Protein AF-C0NUX6-F1 (afdb_monomer_lite)

Foldseek 3Di:
DPPDPQLPDPVLLPPDLVVLVVVLVVCQVPDPPQCLSVQQSLCNRNPHRDNVSLLCCLCPHDVVVVHDADLVVLVSLLVSLQSSLSVCVVVVVNVSSVVSVVSSVVSDPPPPDDPPPPPPPPPPPPDDDDDDPPPPPDDDD

Organism: Ajellomyces capsulatus (strain G186AR / H82 / ATCC MYA-2454 / RMSCC 2432) (NCBI:txid447093)

Secondary structure (DSSP, 8-state):
-----GGGSHHHHTS-HHHHHHHHHHHHHH--STTHHHHHGGGG-SS----HHHHHHHHHSGGGGTPPPPHHHHHHHHHHHHHHHHHHHHTT-HHHHHHHHHHHGGGSTT--SS------------------TTSTT----

Sequence (141 aa):
MWISSHNKTFEVQEVPVALFDEFRMLSDQFSNSKYFWGACLPLYHPTKPDVKPALSYMKYGPASRGTRIHPTMQKHLLRLSLDAAQLCLEQKLYSEASWLLTHAKQFIRGEELISSEQPSERSNQLTTLGYDPLLAGMCVQ

Structure (mmCIF, N/CA/C/O backbone):
data_AF-C0NUX6-F1
#
_entry.id   AF-C0NUX6-F1
#
loop_
_atom_site.group_PDB
_atom_site.id
_atom_site.type_symbol
_atom_site.label_atom_id
_atom_site.label_alt_id
_atom_site.label_comp_id
_atom_site.label_asym_id
_atom_site.label_entity_id
_atom_site.label_seq_id
_atom_site.pdbx_PDB_ins_code
_atom_site.Cartn_x
_atom_site.Cartn_y
_atom_site.Cartn_z
_atom_site.occupancy
_atom_site.B_iso_or_equiv
_atom_site.auth_seq_id
_atom_site.auth_comp_id
_atom_site.auth_asym_id
_atom_site.auth_atom_id
_atom_site.pdbx_PDB_model_num
ATOM 1 N N . MET A 1 1 ? -0.097 18.761 6.128 1.00 34.91 1 MET A N 1
ATOM 2 C CA . MET A 1 1 ? 0.056 17.363 6.589 1.00 34.91 1 MET A CA 1
ATOM 3 C C . MET A 1 1 ? -0.562 16.467 5.518 1.00 34.91 1 MET A C 1
ATOM 5 O O . MET A 1 1 ? -1.761 16.553 5.322 1.00 34.91 1 MET A O 1
ATOM 9 N N . TRP A 1 2 ? 0.244 15.739 4.734 1.00 45.09 2 TRP A N 1
ATOM 10 C CA . TRP A 1 2 ? -0.190 14.954 3.551 1.00 45.09 2 TRP A CA 1
ATOM 11 C C . TRP A 1 2 ? -0.386 13.454 3.844 1.00 45.09 2 TRP A C 1
ATOM 13 O O . TRP A 1 2 ? -0.418 12.637 2.932 1.00 45.09 2 TRP A O 1
ATOM 23 N N . ILE A 1 3 ? -0.516 13.079 5.117 1.00 47.88 3 ILE A N 1
ATOM 24 C CA . ILE A 1 3 ? -0.746 11.689 5.520 1.00 47.88 3 ILE A CA 1
ATOM 25 C C . ILE A 1 3 ? -2.251 11.432 5.384 1.00 47.88 3 ILE A C 1
ATOM 27 O O . ILE A 1 3 ? -3.019 11.595 6.327 1.00 47.88 3 ILE A O 1
ATOM 31 N N . SER A 1 4 ? -2.697 11.178 4.157 1.00 50.47 4 SER A N 1
ATOM 32 C CA . SER A 1 4 ? -4.076 10.788 3.872 1.00 50.47 4 SER A CA 1
ATOM 33 C C . SER A 1 4 ? -4.302 9.404 4.490 1.00 50.47 4 SER A C 1
ATOM 35 O O . SER A 1 4 ? -3.571 8.471 4.191 1.00 50.47 4 SER A O 1
ATOM 37 N N . SER A 1 5 ? -5.294 9.231 5.362 1.00 57.44 5 SER A N 1
ATOM 38 C CA . SER A 1 5 ? -5.748 7.900 5.794 1.00 57.44 5 SER A CA 1
ATOM 39 C C . SER A 1 5 ? -6.649 7.307 4.707 1.00 57.44 5 SER A C 1
ATOM 41 O O . SER A 1 5 ? -7.859 7.180 4.892 1.00 57.44 5 SER A O 1
ATOM 43 N N . HIS A 1 6 ? -6.090 7.063 3.521 1.00 57.03 6 HIS A N 1
ATOM 44 C CA . HIS A 1 6 ? -6.870 6.770 2.313 1.00 57.03 6 HIS A CA 1
ATOM 45 C C . HIS A 1 6 ? -7.714 5.499 2.445 1.00 57.03 6 HIS A C 1
ATOM 47 O O . HIS A 1 6 ? -8.824 5.458 1.941 1.00 57.03 6 HIS A O 1
ATOM 53 N N . ASN A 1 7 ? -7.248 4.488 3.178 1.00 60.78 7 ASN A N 1
ATOM 54 C CA . ASN A 1 7 ? -7.996 3.241 3.383 1.00 60.78 7 ASN A CA 1
ATOM 55 C C . ASN A 1 7 ? -9.240 3.386 4.288 1.00 60.78 7 ASN A C 1
ATOM 57 O O . ASN A 1 7 ? -10.069 2.481 4.329 1.00 60.78 7 ASN A O 1
ATOM 61 N N . LYS A 1 8 ? -9.376 4.491 5.032 1.00 63.53 8 LYS A N 1
ATOM 62 C CA . LYS A 1 8 ? -10.476 4.715 5.986 1.00 63.53 8 LYS A CA 1
ATOM 63 C C . LYS A 1 8 ? -11.472 5.775 5.537 1.00 63.53 8 LYS A C 1
ATOM 65 O O . LYS A 1 8 ? -12.3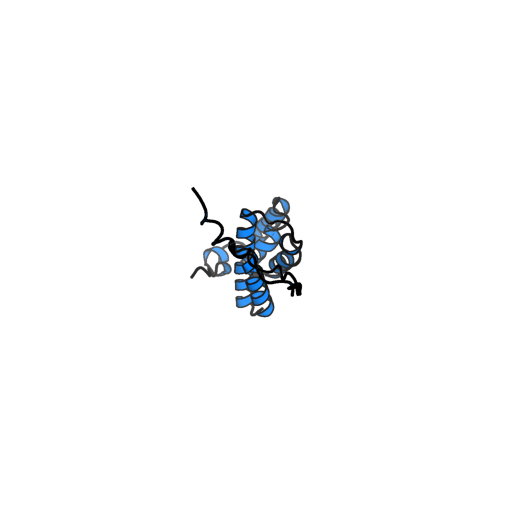87 6.079 6.300 1.00 63.53 8 LYS A O 1
ATOM 70 N N . THR A 1 9 ? -11.309 6.355 4.349 1.00 68.56 9 THR A N 1
ATOM 71 C CA . THR A 1 9 ? -12.338 7.260 3.836 1.00 68.56 9 THR A CA 1
ATOM 72 C C . THR A 1 9 ? -13.572 6.457 3.443 1.00 68.56 9 THR A C 1
ATOM 74 O O . THR A 1 9 ? -13.480 5.288 3.058 1.00 68.56 9 THR A O 1
ATOM 77 N N . PHE A 1 10 ? -14.738 7.081 3.592 1.00 71.69 10 PHE A N 1
ATOM 78 C CA . PHE A 1 10 ? -16.020 6.439 3.322 1.00 71.69 10 PHE A CA 1
ATOM 79 C C . PHE A 1 10 ? -16.074 5.888 1.889 1.00 71.69 10 PHE A C 1
ATOM 81 O O . PHE A 1 10 ? -16.514 4.760 1.690 1.00 71.69 10 PHE A O 1
ATOM 88 N N . GLU A 1 11 ? -15.502 6.607 0.914 1.00 74.44 11 GLU A N 1
ATOM 89 C CA . GLU A 1 11 ? -15.514 6.172 -0.486 1.00 74.44 11 GLU A CA 1
ATOM 90 C C . GLU A 1 11 ? -14.748 4.862 -0.718 1.00 74.44 11 GLU A C 1
ATOM 92 O O . GLU A 1 11 ? -15.141 4.069 -1.568 1.00 74.44 11 GLU A O 1
ATOM 97 N N . VAL A 1 12 ? -13.664 4.605 0.027 1.00 72.75 12 VAL A N 1
ATOM 98 C CA . VAL A 1 12 ? -12.887 3.360 -0.121 1.00 72.75 12 VAL A CA 1
ATOM 99 C C . VAL A 1 12 ? -13.605 2.176 0.522 1.00 72.75 12 VAL A C 1
ATOM 101 O O . VAL A 1 12 ? -13.528 1.062 0.007 1.00 72.75 12 VAL A O 1
ATOM 104 N N . GLN A 1 13 ? -14.334 2.407 1.615 1.00 74.00 13 GLN A N 1
ATOM 105 C CA . GLN A 1 13 ? -15.089 1.354 2.300 1.00 74.00 13 GLN A CA 1
ATOM 106 C C . GLN A 1 13 ? -16.304 0.874 1.498 1.00 74.00 13 GLN A C 1
ATOM 108 O O . GLN A 1 13 ? -16.706 -0.278 1.648 1.00 74.00 13 GLN A O 1
ATOM 113 N N . GLU A 1 14 ? -16.862 1.722 0.632 1.00 83.00 14 GLU A N 1
ATOM 114 C CA . GLU A 1 14 ? -17.974 1.354 -0.251 1.00 83.00 14 GLU A CA 1
ATOM 115 C C . GLU A 1 14 ? -17.543 0.559 -1.490 1.00 83.00 14 GLU A C 1
ATOM 117 O O . GLU A 1 14 ? -18.391 -0.031 -2.162 1.00 83.00 14 GLU A O 1
ATOM 122 N N . VAL A 1 15 ? -16.242 0.497 -1.801 1.00 82.88 15 VAL A N 1
ATOM 123 C CA . VAL A 1 15 ? -15.758 -0.267 -2.957 1.00 82.88 15 VAL A CA 1
ATOM 124 C C . VAL A 1 15 ? -16.035 -1.758 -2.739 1.00 82.88 15 VAL A C 1
ATOM 126 O O . VAL A 1 15 ? -15.517 -2.350 -1.784 1.00 82.88 15 VAL A O 1
ATOM 129 N N . PRO A 1 16 ? -16.783 -2.420 -3.643 1.00 90.25 16 PRO A N 1
ATOM 130 C CA . PRO A 1 16 ? -16.997 -3.854 -3.547 1.00 90.25 16 PRO A CA 1
ATOM 131 C C . PRO A 1 16 ? -15.663 -4.601 -3.609 1.00 90.25 16 PRO A C 1
ATOM 133 O O . PRO A 1 16 ? -14.912 -4.472 -4.575 1.00 90.25 16 PRO A O 1
ATOM 136 N N . VAL A 1 17 ? -15.382 -5.423 -2.594 1.00 91.69 17 VAL A N 1
ATOM 137 C CA . VAL A 1 17 ? -14.111 -6.164 -2.482 1.00 91.69 17 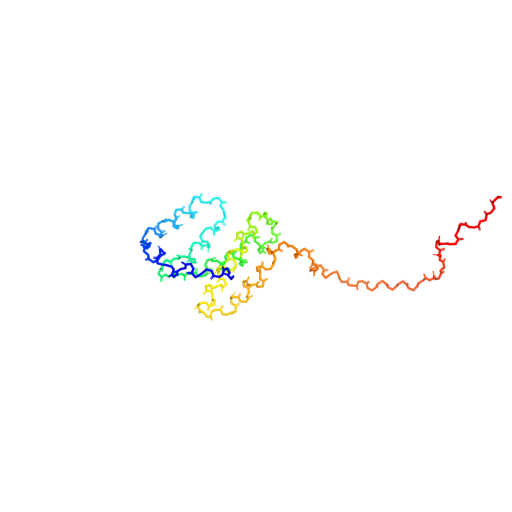VAL A CA 1
ATOM 138 C C . VAL A 1 17 ? -13.828 -6.990 -3.740 1.00 91.69 17 VAL A C 1
ATOM 140 O O . VAL A 1 17 ? -12.720 -6.944 -4.259 1.00 91.69 17 VAL A O 1
ATOM 143 N N . ALA A 1 18 ? -14.844 -7.668 -4.281 1.00 93.25 18 ALA A N 1
ATOM 144 C CA . ALA A 1 18 ? -14.704 -8.466 -5.497 1.00 93.25 18 ALA A CA 1
ATOM 145 C C . ALA A 1 18 ? -14.263 -7.629 -6.713 1.00 93.25 18 ALA A C 1
ATOM 147 O O . ALA A 1 18 ? -13.408 -8.065 -7.479 1.00 93.25 18 ALA A O 1
ATOM 148 N N . LEU A 1 19 ? -14.796 -6.409 -6.852 1.00 93.00 19 LEU A N 1
ATOM 149 C CA . LEU A 1 19 ? -14.420 -5.493 -7.930 1.00 93.00 19 LEU A CA 1
ATOM 150 C C . LEU A 1 19 ? -12.973 -5.016 -7.766 1.00 93.00 19 LEU A C 1
ATOM 152 O O . LEU A 1 19 ? -12.231 -4.924 -8.742 1.00 93.00 19 LEU A O 1
ATOM 156 N N . PHE A 1 20 ? -12.558 -4.734 -6.530 1.00 91.81 20 PHE A N 1
ATOM 157 C CA . PHE A 1 20 ? -11.177 -4.363 -6.239 1.00 91.81 20 PHE A CA 1
ATOM 158 C C . PHE A 1 20 ? -10.201 -5.504 -6.554 1.00 91.81 20 PHE A C 1
ATOM 160 O O . PHE A 1 20 ? -9.164 -5.279 -7.181 1.00 91.81 20 PHE A O 1
ATOM 167 N N . ASP A 1 21 ? -10.531 -6.729 -6.143 1.00 92.38 21 ASP A N 1
ATOM 168 C CA . ASP A 1 21 ? -9.708 -7.910 -6.402 1.00 92.38 21 ASP A CA 1
ATOM 169 C C . ASP A 1 21 ? -9.556 -8.186 -7.902 1.00 92.38 21 ASP A C 1
ATOM 171 O O . ASP A 1 21 ? -8.443 -8.459 -8.367 1.00 92.38 21 ASP A O 1
ATOM 175 N N . GLU A 1 22 ? -10.642 -8.053 -8.667 1.00 92.00 22 GLU A N 1
ATOM 176 C CA . GLU A 1 22 ? -10.622 -8.149 -10.127 1.00 92.00 22 GLU A CA 1
ATOM 177 C C . GLU A 1 22 ? -9.755 -7.044 -10.743 1.00 92.00 22 GLU A C 1
ATOM 179 O O . GLU A 1 22 ? -8.846 -7.328 -11.524 1.00 92.00 22 GLU A O 1
ATOM 184 N N . PHE A 1 23 ? -9.954 -5.787 -10.336 1.00 90.88 23 PHE A N 1
ATOM 185 C CA . PHE A 1 23 ? -9.152 -4.660 -10.812 1.00 90.88 23 PHE A CA 1
ATOM 186 C C . PHE A 1 23 ? -7.656 -4.854 -10.543 1.00 90.88 23 PHE A C 1
ATOM 188 O O . PHE A 1 23 ? -6.824 -4.575 -11.413 1.00 90.88 23 PHE A O 1
ATOM 195 N N . ARG A 1 24 ? -7.297 -5.366 -9.361 1.00 89.00 24 ARG A N 1
ATOM 196 C CA . ARG A 1 24 ? -5.911 -5.692 -9.013 1.00 89.00 24 ARG A CA 1
ATOM 197 C C . ARG A 1 24 ? -5.341 -6.747 -9.955 1.00 89.00 24 ARG A C 1
ATOM 199 O O . ARG A 1 24 ? -4.252 -6.550 -10.488 1.00 89.00 24 ARG A O 1
ATOM 206 N N . MET A 1 25 ? -6.074 -7.837 -10.176 1.00 86.62 25 MET A N 1
ATOM 207 C CA . MET A 1 25 ? -5.653 -8.917 -11.070 1.00 86.62 25 MET A CA 1
ATOM 208 C C . MET A 1 25 ? -5.417 -8.409 -12.499 1.00 86.62 25 MET A C 1
ATOM 210 O O . MET A 1 25 ? -4.397 -8.734 -13.107 1.00 86.62 25 MET A O 1
ATOM 214 N N . LEU A 1 26 ? -6.326 -7.583 -13.025 1.00 87.50 26 LEU A N 1
ATOM 215 C CA . LEU A 1 26 ? -6.207 -7.016 -14.370 1.00 87.50 26 LEU A CA 1
ATOM 216 C C . LEU A 1 26 ? -5.045 -6.017 -14.458 1.00 87.50 26 LEU A C 1
ATOM 218 O O . LEU A 1 26 ? -4.276 -6.044 -15.416 1.00 87.50 26 LEU A O 1
ATOM 222 N N . SER A 1 27 ? -4.866 -5.168 -13.446 1.00 85.88 27 SER A N 1
ATOM 223 C CA . SER A 1 27 ? -3.769 -4.191 -13.412 1.00 85.88 27 SER A CA 1
ATOM 224 C C . SER A 1 27 ? -2.396 -4.860 -13.476 1.00 85.88 27 SER A C 1
ATOM 226 O O . SER A 1 27 ? -1.501 -4.359 -14.159 1.00 85.88 27 SER A O 1
ATOM 228 N N . ASP A 1 28 ? -2.228 -6.007 -12.817 1.00 73.75 28 ASP A N 1
ATOM 229 C CA . ASP A 1 28 ? -0.986 -6.777 -12.900 1.00 73.75 28 ASP A CA 1
ATOM 230 C C . ASP A 1 28 ? -0.758 -7.403 -14.274 1.00 73.75 28 ASP A C 1
ATOM 232 O O . ASP A 1 28 ? 0.368 -7.385 -14.768 1.00 73.75 28 ASP A O 1
ATOM 236 N N . GLN A 1 29 ? -1.813 -7.896 -14.923 1.00 77.06 29 GLN A N 1
ATOM 237 C CA . GLN A 1 29 ? -1.711 -8.494 -16.256 1.00 77.06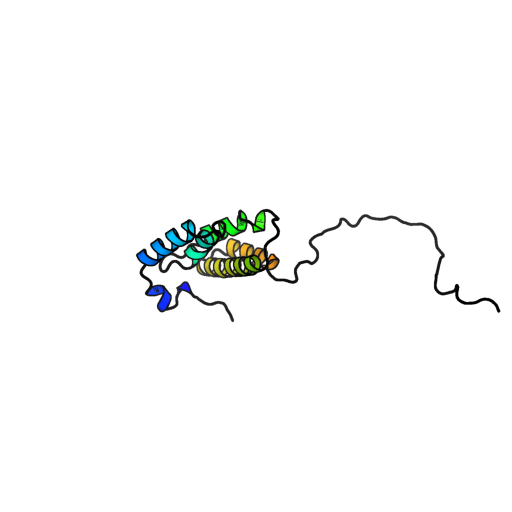 29 GLN A CA 1
ATOM 238 C C . GLN A 1 29 ? -1.425 -7.459 -17.349 1.00 77.06 29 GLN A C 1
ATOM 240 O O . GLN A 1 29 ? -0.662 -7.734 -18.273 1.00 77.06 29 GLN A O 1
ATOM 245 N N . PHE A 1 30 ? -2.025 -6.270 -17.258 1.00 76.31 30 PHE A N 1
ATOM 246 C CA . PHE A 1 30 ? -1.955 -5.268 -18.325 1.00 76.31 30 PHE A CA 1
ATOM 247 C C . PHE A 1 30 ? -0.853 -4.230 -18.145 1.00 76.31 30 PHE A C 1
ATOM 249 O O . PHE A 1 30 ? -0.580 -3.457 -19.067 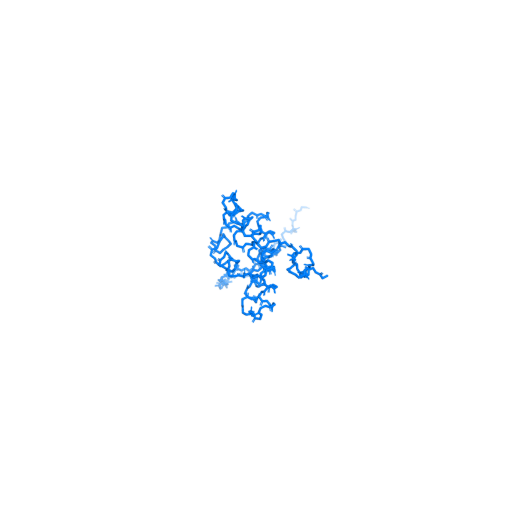1.00 76.31 30 PHE A O 1
ATOM 256 N N . SER A 1 31 ? -0.209 -4.165 -16.979 1.00 70.56 31 SER A N 1
ATOM 257 C CA . SER A 1 31 ? 0.808 -3.145 -16.771 1.00 70.56 31 SER A CA 1
ATOM 258 C C . SER A 1 31 ? 2.184 -3.557 -17.288 1.00 70.56 31 SER A C 1
ATOM 260 O O . SER A 1 31 ? 2.812 -4.508 -16.833 1.00 70.56 31 SER A O 1
ATOM 262 N N . ASN A 1 32 ? 2.744 -2.718 -18.158 1.00 70.75 32 ASN A N 1
ATOM 263 C CA . ASN A 1 32 ? 4.164 -2.773 -18.522 1.00 70.75 32 ASN A CA 1
ATOM 264 C C . ASN A 1 32 ? 5.089 -2.283 -17.384 1.00 70.75 32 ASN A C 1
ATOM 266 O O . ASN A 1 32 ? 6.294 -2.120 -17.579 1.00 70.75 32 ASN A O 1
ATOM 270 N N . SER A 1 33 ? 4.555 -2.006 -16.188 1.00 67.88 33 SER A N 1
ATOM 271 C CA . SER A 1 33 ? 5.261 -1.332 -15.090 1.00 67.88 33 SER A CA 1
ATOM 272 C C . SER A 1 33 ? 6.112 -2.270 -14.226 1.00 67.88 33 SER A C 1
ATOM 274 O O . SER A 1 33 ? 6.473 -1.908 -13.108 1.00 67.88 33 SER A O 1
ATOM 276 N N . LYS A 1 34 ? 6.481 -3.452 -14.743 1.00 75.50 34 LYS A N 1
ATOM 277 C CA . LYS A 1 34 ? 7.320 -4.451 -14.054 1.00 75.50 34 LYS A CA 1
ATOM 278 C C . LYS A 1 34 ? 6.790 -4.795 -12.654 1.00 75.50 34 LYS A C 1
ATOM 280 O O . LYS A 1 34 ? 7.554 -4.761 -11.693 1.00 75.50 34 LYS A O 1
ATOM 285 N N . TYR A 1 35 ? 5.500 -5.120 -12.546 1.00 83.31 35 TYR A N 1
ATOM 286 C CA . TYR A 1 35 ? 4.835 -5.515 -11.291 1.00 83.31 35 TYR A CA 1
ATOM 287 C C . TYR A 1 35 ? 4.666 -4.396 -10.249 1.00 83.31 35 TYR A C 1
ATOM 289 O O . TYR A 1 35 ? 4.335 -4.673 -9.096 1.00 83.31 35 TYR A O 1
ATOM 297 N N . PHE A 1 36 ? 4.865 -3.124 -10.622 1.00 88.50 36 PHE A N 1
ATOM 298 C CA . PHE A 1 36 ? 4.664 -2.009 -9.690 1.00 88.50 36 PHE A CA 1
ATOM 299 C C . PHE A 1 36 ? 3.237 -1.983 -9.120 1.00 88.50 36 PHE A C 1
ATOM 301 O O . PHE A 1 36 ? 3.057 -1.743 -7.928 1.00 88.50 36 PHE A O 1
ATOM 308 N N . TRP A 1 37 ? 2.217 -2.241 -9.944 1.00 89.81 37 TRP A N 1
ATOM 309 C CA . TRP A 1 37 ? 0.829 -2.188 -9.478 1.00 89.81 37 TRP A CA 1
ATOM 310 C C . TRP A 1 37 ? 0.470 -3.346 -8.548 1.00 89.81 37 TRP A C 1
ATOM 312 O O . TRP A 1 37 ? -0.189 -3.102 -7.543 1.00 89.81 37 TRP A O 1
ATOM 322 N N . GLY A 1 38 ? 0.993 -4.547 -8.774 1.00 89.69 38 GLY A N 1
ATOM 323 C CA . GLY A 1 38 ? 0.855 -5.675 -7.851 1.00 89.69 38 GLY A CA 1
ATOM 324 C C . GLY A 1 38 ? 1.525 -5.448 -6.508 1.00 89.69 38 GLY A C 1
ATOM 325 O O . GLY A 1 38 ? 1.084 -5.983 -5.495 1.00 89.69 38 GLY A O 1
ATOM 326 N N . ALA A 1 39 ? 2.552 -4.599 -6.464 1.00 91.31 39 ALA A N 1
ATOM 327 C CA . ALA A 1 39 ? 3.154 -4.147 -5.216 1.00 91.31 39 ALA A CA 1
ATOM 328 C C . ALA A 1 39 ? 2.335 -3.045 -4.524 1.00 91.31 39 ALA A C 1
ATOM 330 O O . ALA A 1 39 ? 2.252 -3.010 -3.299 1.00 91.31 39 ALA A O 1
ATOM 331 N N . CYS A 1 40 ? 1.752 -2.141 -5.310 1.00 92.12 40 CYS A N 1
ATOM 332 C CA . CYS A 1 40 ? 1.104 -0.918 -4.843 1.00 92.12 40 CYS A CA 1
ATOM 333 C C . CYS A 1 40 ? -0.352 -1.136 -4.412 1.00 92.12 40 CYS A C 1
ATOM 335 O O . CYS A 1 40 ? -0.743 -0.750 -3.314 1.00 92.12 40 CYS A O 1
ATOM 337 N N . LEU A 1 41 ? -1.160 -1.777 -5.258 1.00 92.44 41 LEU A N 1
ATOM 338 C CA . LEU A 1 41 ? -2.601 -1.917 -5.054 1.00 92.44 41 LEU A CA 1
ATOM 339 C C . LEU A 1 41 ? -2.974 -2.624 -3.743 1.00 92.44 41 LEU A C 1
ATOM 341 O O . LEU A 1 41 ? -3.885 -2.136 -3.080 1.00 92.44 41 LEU A O 1
ATOM 345 N N . PRO A 1 42 ? -2.286 -3.691 -3.291 1.00 93.06 42 PRO A N 1
ATOM 346 C CA . PRO A 1 42 ? -2.620 -4.344 -2.023 1.00 93.06 42 PRO A CA 1
ATOM 347 C C . PRO A 1 42 ? -2.634 -3.419 -0.795 1.00 93.06 42 PRO A C 1
ATOM 349 O O . PRO A 1 42 ? -3.361 -3.706 0.155 1.00 93.06 42 PRO A O 1
ATOM 352 N N . LEU A 1 43 ? -1.917 -2.288 -0.819 1.00 93.12 43 LEU A N 1
ATOM 353 C CA . LEU A 1 43 ? -1.951 -1.282 0.253 1.00 93.12 43 LEU A CA 1
ATOM 354 C C . LEU A 1 43 ? -3.332 -0.638 0.434 1.00 93.12 43 LEU A C 1
ATOM 356 O O . LEU A 1 43 ? -3.657 -0.169 1.522 1.00 93.12 43 LEU A O 1
ATOM 360 N N . TYR A 1 44 ? -4.144 -0.621 -0.621 1.00 90.69 44 TYR A N 1
ATOM 361 C CA . TYR A 1 44 ? -5.449 0.037 -0.653 1.00 90.69 44 TYR A CA 1
ATOM 362 C C . TYR A 1 44 ? -6.613 -0.957 -0.630 1.00 90.69 44 TYR A C 1
ATOM 364 O O . TYR A 1 44 ? -7.749 -0.568 -0.888 1.00 90.69 44 TYR A O 1
ATOM 372 N N . HIS A 1 45 ? -6.356 -2.236 -0.339 1.00 90.94 45 HIS A N 1
ATOM 373 C CA . HIS A 1 45 ? -7.422 -3.230 -0.286 1.00 90.94 45 HIS A CA 1
ATOM 374 C C . HIS A 1 45 ? -8.457 -2.852 0.797 1.00 90.94 45 HIS A C 1
ATOM 376 O O . HIS A 1 45 ? -8.073 -2.752 1.966 1.00 90.94 45 HIS A O 1
ATOM 382 N N . PRO A 1 46 ? -9.763 -2.730 0.474 1.00 87.00 46 PRO A N 1
ATOM 383 C CA . PRO A 1 46 ? -10.758 -2.105 1.358 1.00 87.00 46 PRO A CA 1
ATOM 384 C C . PRO A 1 46 ? -10.845 -2.707 2.765 1.00 87.00 46 PRO A C 1
ATOM 386 O O . PRO A 1 46 ? -11.003 -2.000 3.753 1.00 87.00 46 PRO A O 1
ATOM 389 N N . THR A 1 47 ? -10.718 -4.032 2.871 1.00 87.69 47 THR A N 1
ATOM 390 C CA . THR A 1 47 ? -10.887 -4.756 4.145 1.00 87.69 47 THR A CA 1
ATOM 391 C C . THR A 1 47 ? -9.611 -5.388 4.693 1.00 87.69 47 THR A C 1
ATOM 393 O O . THR A 1 47 ? -9.582 -5.820 5.844 1.00 87.69 47 THR A O 1
ATOM 396 N N . LYS A 1 48 ? -8.560 -5.492 3.876 1.00 91.19 48 LYS A N 1
ATOM 397 C CA . LYS A 1 48 ? -7.336 -6.248 4.181 1.00 91.19 48 LYS A CA 1
ATOM 398 C C . LYS A 1 48 ? -6.103 -5.608 3.528 1.00 91.19 48 LYS A C 1
ATOM 400 O O . LYS A 1 48 ? -5.465 -6.263 2.704 1.00 91.19 48 LYS A O 1
ATOM 405 N N . PRO A 1 49 ? -5.768 -4.346 3.857 1.00 93.19 49 PRO A N 1
ATOM 406 C CA . PRO A 1 49 ? -4.532 -3.737 3.380 1.00 93.19 49 PRO A CA 1
ATOM 407 C C . PRO A 1 49 ? -3.314 -4.621 3.689 1.00 93.19 49 PRO A C 1
ATOM 409 O O . PRO A 1 49 ? -3.107 -5.009 4.843 1.00 93.19 49 PRO A O 1
ATOM 412 N N . ASP A 1 50 ? -2.500 -4.924 2.679 1.00 95.00 50 ASP A N 1
ATOM 413 C CA . ASP A 1 50 ? -1.307 -5.765 2.817 1.00 95.00 50 ASP A CA 1
ATOM 414 C C . ASP A 1 50 ? -0.056 -5.034 2.329 1.00 95.00 50 ASP A C 1
ATOM 416 O O . ASP A 1 50 ? 0.057 -4.642 1.169 1.00 95.00 50 ASP A O 1
ATOM 420 N N . VAL A 1 51 ? 0.910 -4.887 3.233 1.00 96.19 51 VAL A N 1
ATOM 421 C CA . VAL A 1 51 ? 2.178 -4.204 2.975 1.00 96.19 51 VAL A CA 1
ATOM 422 C C . VA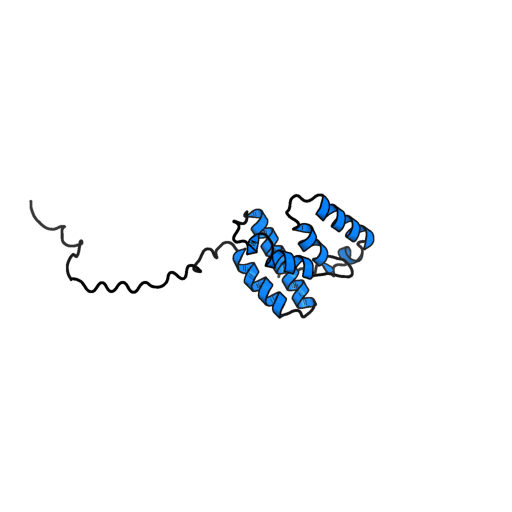L A 1 51 ? 3.257 -5.115 2.388 1.00 96.19 51 VAL A C 1
ATOM 424 O O . VAL A 1 51 ? 4.252 -4.634 1.839 1.00 96.19 51 VAL A O 1
ATOM 427 N N . LYS A 1 52 ? 3.094 -6.442 2.470 1.00 96.44 52 LYS A N 1
ATOM 428 C CA . LYS A 1 52 ? 4.130 -7.403 2.054 1.00 96.44 52 LYS A CA 1
ATOM 429 C C . LYS A 1 52 ? 4.518 -7.280 0.576 1.00 96.44 52 LYS A C 1
ATOM 431 O O . LYS A 1 52 ? 5.724 -7.302 0.308 1.00 96.44 52 LYS A O 1
ATOM 436 N N . PRO A 1 53 ? 3.581 -7.116 -0.380 1.00 94.31 53 PRO A N 1
ATOM 437 C CA . PRO A 1 53 ? 3.936 -6.950 -1.789 1.00 94.31 53 PRO A CA 1
ATOM 438 C C . PRO A 1 53 ? 4.786 -5.697 -2.025 1.00 94.31 53 PRO A C 1
ATOM 440 O O . PRO A 1 53 ? 5.818 -5.775 -2.693 1.00 94.31 53 PRO A O 1
ATOM 443 N N . ALA A 1 54 ? 4.427 -4.575 -1.391 1.00 95.25 54 ALA A N 1
ATOM 444 C CA . ALA A 1 54 ? 5.200 -3.336 -1.442 1.00 95.25 54 ALA A CA 1
ATOM 445 C C . ALA A 1 54 ? 6.610 -3.520 -0.860 1.00 95.25 54 ALA A C 1
ATOM 447 O O . ALA A 1 54 ? 7.594 -3.181 -1.515 1.00 95.25 54 ALA A O 1
ATOM 448 N N . LEU A 1 55 ? 6.739 -4.118 0.330 1.00 95.81 55 LEU A N 1
ATOM 449 C CA . LEU A 1 55 ? 8.043 -4.387 0.953 1.00 95.81 55 LEU A CA 1
ATOM 450 C C . LEU A 1 55 ? 8.931 -5.276 0.081 1.00 95.81 55 LEU A C 1
ATOM 452 O O . LEU A 1 55 ? 10.115 -4.986 -0.083 1.00 95.81 55 LEU A O 1
ATOM 456 N N . SER A 1 56 ? 8.370 -6.348 -0.481 1.00 94.50 56 SER A N 1
ATOM 457 C CA . SER A 1 56 ? 9.094 -7.246 -1.384 1.00 94.50 56 SER A CA 1
ATOM 458 C C . SER A 1 56 ? 9.584 -6.499 -2.625 1.00 94.50 56 SER A C 1
ATOM 460 O O . SER A 1 56 ? 10.761 -6.574 -2.983 1.00 94.50 56 SER A O 1
ATOM 462 N N . TYR A 1 57 ? 8.714 -5.692 -3.231 1.00 92.75 57 TYR A N 1
ATOM 463 C CA . TYR A 1 57 ? 9.059 -4.885 -4.393 1.00 92.75 57 TYR A CA 1
ATOM 464 C C . TYR A 1 57 ? 10.144 -3.847 -4.088 1.00 92.75 57 TYR A C 1
ATOM 466 O O . TYR A 1 57 ? 11.074 -3.692 -4.874 1.00 92.75 57 TYR A O 1
ATOM 474 N N . MET A 1 58 ? 10.102 -3.182 -2.933 1.00 92.50 58 MET A N 1
ATOM 475 C CA . MET A 1 58 ? 11.153 -2.234 -2.548 1.00 92.50 58 MET A CA 1
ATOM 476 C C . MET A 1 58 ? 12.491 -2.934 -2.267 1.00 92.50 58 MET A C 1
ATOM 478 O O . MET A 1 58 ? 13.542 -2.413 -2.629 1.00 92.50 58 MET A O 1
ATOM 482 N N . LYS A 1 59 ? 12.474 -4.131 -1.666 1.00 91.69 59 LYS A N 1
ATOM 483 C CA . LYS A 1 59 ? 13.693 -4.891 -1.331 1.00 91.69 59 LYS A CA 1
ATOM 484 C C . LYS A 1 59 ? 14.347 -5.555 -2.541 1.00 91.69 59 LYS A C 1
ATOM 486 O O . LYS A 1 59 ? 15.571 -5.611 -2.617 1.00 91.69 59 LYS A O 1
ATOM 491 N N . TYR A 1 60 ? 13.564 -6.060 -3.491 1.00 89.38 60 TYR A N 1
ATOM 492 C CA . TYR A 1 60 ? 14.065 -6.921 -4.579 1.00 89.38 60 TYR A CA 1
ATOM 493 C C . TYR A 1 60 ? 13.798 -6.376 -5.991 1.00 89.38 60 TYR A C 1
ATOM 495 O O . TYR A 1 60 ? 14.215 -6.980 -6.992 1.00 89.38 60 TYR A O 1
ATOM 503 N N . GLY A 1 61 ? 13.082 -5.256 -6.078 1.00 83.88 61 GLY A N 1
ATOM 504 C CA . GLY A 1 61 ? 12.680 -4.619 -7.322 1.00 83.88 61 GLY A CA 1
ATOM 505 C C . GLY A 1 61 ? 13.763 -3.741 -7.954 1.00 83.88 61 GLY A C 1
ATOM 506 O O . GLY A 1 61 ? 14.951 -3.878 -7.667 1.00 83.88 61 GLY A O 1
ATOM 507 N N . PRO A 1 62 ? 13.375 -2.834 -8.868 1.00 74.00 62 PRO A N 1
ATOM 508 C CA . PRO A 1 62 ? 14.328 -2.090 -9.694 1.00 74.00 62 PRO A CA 1
ATOM 509 C C . PRO A 1 62 ? 15.322 -1.239 -8.890 1.00 74.00 62 PRO A C 1
ATOM 511 O O . PRO A 1 62 ? 16.502 -1.180 -9.239 1.00 74.00 62 PRO A O 1
ATOM 514 N N . ALA A 1 63 ? 14.862 -0.613 -7.803 1.00 73.50 63 ALA A N 1
ATOM 515 C CA . ALA A 1 63 ? 15.685 0.287 -6.999 1.00 73.50 63 ALA A CA 1
ATOM 516 C C . ALA A 1 63 ? 16.842 -0.433 -6.289 1.00 73.50 63 ALA A C 1
ATOM 518 O O . ALA A 1 63 ? 17.944 0.102 -6.224 1.00 73.50 63 ALA A O 1
ATOM 519 N N . SER A 1 64 ? 16.638 -1.670 -5.827 1.00 74.44 64 SER A N 1
ATOM 520 C CA . SER A 1 64 ? 17.674 -2.410 -5.100 1.00 74.44 64 SER A CA 1
ATOM 521 C C . SER A 1 64 ? 18.763 -2.999 -5.995 1.00 74.44 64 SER A C 1
ATOM 523 O O . SER A 1 64 ? 19.826 -3.373 -5.510 1.00 74.44 64 SER A O 1
ATOM 525 N N . ARG A 1 65 ? 18.544 -3.045 -7.314 1.00 73.06 65 ARG A N 1
ATOM 526 C CA . ARG A 1 65 ? 19.510 -3.588 -8.284 1.00 73.06 65 ARG A CA 1
ATOM 527 C C . ARG A 1 65 ? 20.508 -2.552 -8.806 1.00 73.06 65 ARG A C 1
ATOM 529 O O . ARG A 1 65 ? 21.164 -2.809 -9.811 1.00 73.06 65 ARG A O 1
ATOM 536 N N . GLY A 1 66 ? 20.572 -1.364 -8.199 1.00 69.38 66 GLY A N 1
ATOM 537 C CA . GLY A 1 66 ? 21.425 -0.265 -8.669 1.00 69.38 66 GLY A CA 1
ATOM 538 C C . GLY A 1 66 ? 21.058 0.238 -10.071 1.00 69.38 66 GLY A C 1
ATOM 539 O O . GLY A 1 66 ? 21.855 0.908 -10.724 1.00 69.38 66 GLY A O 1
ATOM 540 N N . THR A 1 67 ? 19.863 -0.101 -10.570 1.00 71.62 67 THR A N 1
ATOM 541 C CA . THR A 1 67 ? 19.429 0.353 -11.893 1.00 71.62 67 THR A CA 1
ATOM 542 C C . THR A 1 67 ? 19.052 1.825 -11.839 1.00 71.62 67 THR A C 1
ATOM 544 O O . THR A 1 67 ? 18.387 2.270 -10.904 1.00 71.62 67 THR A O 1
ATOM 547 N N . ARG A 1 68 ? 19.454 2.595 -12.856 1.00 78.75 68 ARG A N 1
ATOM 548 C CA . ARG A 1 68 ? 19.076 4.006 -12.958 1.00 78.75 68 ARG A CA 1
ATOM 549 C C . ARG A 1 68 ? 17.554 4.124 -13.017 1.00 78.75 68 ARG A C 1
ATOM 551 O O . ARG A 1 68 ? 16.913 3.638 -13.949 1.00 78.75 68 ARG A O 1
ATOM 558 N N . ILE A 1 69 ? 16.983 4.795 -12.026 1.00 81.38 69 ILE A N 1
ATOM 559 C CA . ILE A 1 69 ? 15.538 4.961 -11.896 1.00 81.38 69 ILE A CA 1
ATOM 560 C C . ILE A 1 69 ? 15.109 6.172 -12.720 1.00 81.38 69 ILE A C 1
ATOM 562 O O . ILE A 1 69 ? 15.627 7.275 -12.556 1.00 81.38 69 ILE A O 1
ATOM 566 N N . HIS A 1 70 ? 14.141 5.974 -13.613 1.00 82.94 70 HIS A N 1
ATOM 567 C CA . HIS A 1 70 ? 13.562 7.077 -14.373 1.00 82.94 70 HIS A CA 1
ATOM 568 C C . HIS A 1 70 ? 12.862 8.079 -13.427 1.00 82.94 70 HIS A C 1
ATOM 570 O O . HIS A 1 70 ? 12.159 7.631 -12.519 1.00 82.94 70 HIS A O 1
ATOM 576 N N . PRO A 1 71 ? 12.948 9.409 -13.638 1.00 84.00 71 PRO A N 1
ATOM 577 C CA . PRO A 1 71 ? 12.362 10.403 -12.727 1.00 84.00 71 PRO A CA 1
ATOM 578 C C . PRO A 1 71 ? 10.868 10.207 -12.423 1.00 84.00 71 PRO A C 1
ATOM 580 O O . PRO A 1 71 ? 10.420 10.435 -11.302 1.00 84.00 71 PRO A O 1
ATOM 583 N N . THR A 1 72 ? 10.082 9.750 -13.401 1.00 83.25 72 THR A N 1
ATOM 584 C CA . THR A 1 72 ? 8.665 9.402 -13.183 1.00 83.25 72 THR A CA 1
ATOM 585 C C . THR A 1 72 ? 8.520 8.252 -12.190 1.00 83.25 72 THR A C 1
ATOM 587 O O . THR A 1 72 ? 7.718 8.328 -11.264 1.00 83.25 72 THR A O 1
ATOM 590 N N . MET A 1 73 ? 9.342 7.209 -12.337 1.00 86.12 73 MET A N 1
ATOM 591 C CA . MET A 1 73 ? 9.341 6.064 -11.430 1.00 86.12 73 MET A CA 1
ATOM 592 C C . MET A 1 73 ? 9.853 6.456 -10.040 1.00 86.12 73 MET A C 1
ATOM 594 O O . MET A 1 73 ? 9.315 5.981 -9.052 1.00 86.12 73 MET A O 1
ATOM 598 N N . GLN A 1 74 ? 10.812 7.380 -9.940 1.00 88.88 74 GLN A N 1
ATOM 599 C CA . GLN A 1 74 ? 11.301 7.899 -8.657 1.00 88.88 74 GLN A CA 1
ATOM 600 C C . GLN A 1 74 ? 10.154 8.460 -7.799 1.00 88.88 74 GLN A C 1
ATOM 602 O O . GLN A 1 74 ? 10.035 8.113 -6.628 1.00 88.88 74 GLN A O 1
ATOM 607 N N . LYS A 1 75 ? 9.248 9.250 -8.395 1.00 89.12 75 LYS A N 1
ATOM 608 C CA . LYS A 1 75 ? 8.052 9.758 -7.698 1.00 89.12 75 LYS A CA 1
ATOM 609 C C . LYS A 1 75 ? 7.116 8.634 -7.248 1.00 89.12 75 LYS A C 1
ATOM 611 O O . LYS A 1 75 ? 6.594 8.687 -6.137 1.00 89.12 75 LYS A O 1
ATOM 616 N N . HIS A 1 76 ? 6.904 7.626 -8.094 1.00 89.75 76 HIS A N 1
ATOM 617 C CA . HIS A 1 76 ? 6.068 6.471 -7.757 1.00 89.75 76 HIS A CA 1
ATOM 618 C C . HIS A 1 76 ? 6.660 5.638 -6.619 1.00 89.75 76 HIS A C 1
ATOM 620 O O . HIS A 1 76 ? 5.927 5.231 -5.725 1.00 89.75 76 HIS A O 1
ATOM 626 N N . LEU A 1 77 ? 7.976 5.431 -6.618 1.00 91.56 77 LEU A N 1
ATOM 627 C CA . LEU A 1 77 ? 8.683 4.704 -5.566 1.00 91.56 77 LEU A CA 1
ATOM 628 C C . LEU A 1 77 ? 8.709 5.477 -4.252 1.00 91.56 77 LEU A C 1
ATOM 630 O O . LEU A 1 77 ? 8.497 4.878 -3.201 1.00 91.56 77 LEU A O 1
ATOM 634 N N . LEU A 1 78 ? 8.901 6.799 -4.298 1.00 92.81 78 LEU A N 1
ATOM 635 C CA . LEU A 1 78 ? 8.760 7.654 -3.122 1.00 92.81 78 LEU A CA 1
ATOM 636 C C . LEU A 1 78 ? 7.370 7.495 -2.509 1.00 92.81 78 LEU A C 1
ATOM 638 O O . LEU A 1 78 ? 7.254 7.179 -1.329 1.00 92.81 78 LEU A O 1
ATOM 642 N N . ARG A 1 79 ? 6.319 7.654 -3.321 1.00 92.88 79 ARG A N 1
ATOM 643 C CA . ARG A 1 79 ? 4.940 7.493 -2.855 1.00 92.88 79 ARG A CA 1
ATOM 644 C C . ARG A 1 79 ? 4.692 6.099 -2.286 1.00 92.88 79 ARG A C 1
ATOM 646 O O . ARG A 1 79 ? 4.197 5.996 -1.175 1.00 92.88 79 ARG A O 1
ATOM 653 N N . LEU A 1 80 ? 5.095 5.050 -3.003 1.00 93.81 80 LEU A N 1
ATOM 654 C CA . LEU A 1 80 ? 4.953 3.670 -2.539 1.00 93.81 80 LEU A CA 1
ATOM 655 C C . LEU A 1 80 ? 5.643 3.460 -1.186 1.00 93.81 80 LEU A C 1
ATOM 657 O O . LEU A 1 80 ? 5.089 2.807 -0.311 1.00 93.81 80 LEU A O 1
ATOM 661 N N . SER A 1 81 ? 6.832 4.040 -1.003 1.00 94.88 81 SER A N 1
ATOM 662 C CA . SER A 1 81 ? 7.592 3.918 0.243 1.00 94.88 81 SER A CA 1
ATOM 663 C C . SER A 1 81 ? 6.879 4.598 1.410 1.00 94.88 81 SER A C 1
ATOM 665 O O . SER A 1 81 ? 6.840 4.046 2.506 1.00 94.88 81 SER A O 1
ATOM 667 N N . LEU A 1 82 ? 6.301 5.780 1.178 1.00 95.56 82 LEU A N 1
ATOM 668 C CA . LEU A 1 82 ? 5.573 6.542 2.194 1.00 95.56 82 LEU A CA 1
ATOM 669 C C . LEU A 1 82 ? 4.229 5.897 2.546 1.00 95.56 82 LEU A C 1
ATOM 671 O O . LEU A 1 82 ? 3.948 5.712 3.728 1.00 95.56 82 LEU A O 1
ATOM 675 N N . ASP A 1 83 ? 3.444 5.498 1.545 1.00 94.75 83 ASP A N 1
ATOM 676 C CA . ASP A 1 83 ? 2.137 4.863 1.748 1.00 94.75 83 ASP A CA 1
ATOM 677 C C . ASP A 1 83 ? 2.312 3.498 2.449 1.00 94.75 83 ASP A C 1
ATOM 679 O O . ASP A 1 83 ? 1.609 3.184 3.412 1.00 94.75 83 ASP A O 1
ATOM 683 N N . ALA A 1 84 ? 3.326 2.713 2.061 1.00 96.25 84 ALA A N 1
ATOM 684 C CA . ALA A 1 84 ? 3.671 1.472 2.753 1.00 96.25 84 ALA A CA 1
ATOM 685 C C . ALA A 1 84 ? 4.169 1.721 4.187 1.00 96.25 84 ALA A C 1
ATOM 687 O O . ALA A 1 84 ? 3.803 0.979 5.097 1.00 96.25 84 ALA A O 1
ATOM 688 N N . ALA A 1 85 ? 4.978 2.763 4.419 1.00 96.62 85 ALA A N 1
ATOM 689 C CA . ALA A 1 85 ? 5.455 3.096 5.760 1.00 96.62 85 ALA A CA 1
ATOM 690 C C . ALA A 1 85 ? 4.296 3.503 6.674 1.00 96.62 85 ALA A C 1
ATOM 692 O O . ALA A 1 85 ? 4.253 3.082 7.829 1.00 96.62 85 ALA A O 1
ATOM 693 N N . GLN A 1 86 ? 3.338 4.270 6.153 1.00 95.12 86 GLN A N 1
ATOM 694 C CA . GLN A 1 86 ? 2.119 4.615 6.872 1.00 95.12 86 GLN A CA 1
ATOM 695 C C . GLN A 1 86 ? 1.338 3.358 7.261 1.00 95.12 86 GLN A C 1
ATOM 697 O O . GLN A 1 86 ? 1.004 3.196 8.435 1.00 95.12 86 GLN A O 1
ATOM 702 N N . LEU A 1 87 ? 1.109 2.436 6.321 1.00 94.94 87 LEU A N 1
ATOM 703 C CA . LEU A 1 87 ? 0.408 1.191 6.630 1.00 94.94 87 LEU A CA 1
ATOM 704 C C . LEU A 1 87 ? 1.169 0.344 7.663 1.00 94.94 87 LEU A C 1
ATOM 706 O O . LEU A 1 87 ? 0.560 -0.189 8.590 1.00 94.94 87 LEU A O 1
ATOM 710 N N . CYS A 1 88 ? 2.498 0.263 7.562 1.00 96.88 88 CYS A N 1
ATOM 711 C CA . CYS A 1 88 ? 3.329 -0.382 8.577 1.00 96.88 88 CYS A CA 1
ATOM 712 C C . CYS A 1 88 ? 3.122 0.243 9.964 1.00 96.88 88 CYS A C 1
ATOM 714 O O . CYS A 1 88 ? 2.971 -0.491 10.937 1.00 96.88 88 CYS A O 1
ATOM 716 N N . LEU A 1 89 ? 3.075 1.575 10.079 1.00 96.00 89 LEU A N 1
ATOM 717 C CA . LEU A 1 89 ? 2.821 2.259 11.353 1.00 96.00 89 LEU A CA 1
ATOM 718 C C . LEU A 1 89 ? 1.427 1.940 11.907 1.00 96.00 89 LEU A C 1
ATOM 720 O O . LEU A 1 89 ? 1.300 1.639 13.093 1.00 96.00 89 LEU A O 1
ATOM 724 N N . GLU A 1 90 ? 0.397 1.941 11.057 1.00 93.38 90 GLU A N 1
ATOM 725 C CA . GLU A 1 90 ? -0.967 1.545 11.437 1.00 93.38 90 GLU A CA 1
ATOM 726 C C . GLU A 1 90 ? -1.018 0.096 11.953 1.00 93.38 90 GLU A C 1
ATOM 728 O O . GLU A 1 90 ? -1.734 -0.204 12.910 1.00 93.38 90 GLU A O 1
ATOM 733 N N . GLN A 1 91 ? -0.209 -0.788 11.365 1.00 94.50 91 GLN A N 1
ATOM 734 C CA . GLN A 1 91 ? -0.072 -2.197 11.745 1.00 94.50 91 GLN A CA 1
ATOM 735 C C . GLN A 1 91 ? 0.980 -2.449 12.843 1.00 94.50 91 GLN A C 1
ATOM 737 O O . GLN A 1 91 ? 1.193 -3.598 13.226 1.00 94.50 91 GLN A O 1
ATOM 742 N N . LYS A 1 92 ? 1.615 -1.398 13.385 1.00 97.00 92 LYS A N 1
ATOM 743 C CA . LYS A 1 92 ? 2.680 -1.464 14.411 1.00 97.00 92 LYS A CA 1
ATOM 744 C C . LYS A 1 92 ? 3.948 -2.222 13.976 1.00 97.00 92 LYS A C 1
ATOM 746 O O . LYS A 1 92 ? 4.698 -2.724 14.811 1.00 97.00 92 LYS A O 1
ATOM 751 N N . LEU A 1 93 ? 4.214 -2.273 12.674 1.00 97.50 93 LEU A N 1
ATOM 752 C CA . LEU A 1 93 ? 5.413 -2.839 12.047 1.00 97.50 93 LEU A CA 1
ATOM 753 C C . LEU A 1 93 ? 6.525 -1.778 11.968 1.00 97.50 93 LEU A C 1
ATOM 755 O O . LEU A 1 93 ? 6.845 -1.234 10.909 1.00 97.50 93 LEU A O 1
ATOM 759 N N . TYR A 1 94 ? 7.070 -1.396 13.124 1.00 97.62 94 TYR A N 1
ATOM 760 C CA . TYR A 1 94 ? 7.952 -0.226 13.228 1.00 97.62 94 TYR A CA 1
ATOM 761 C C . TYR A 1 94 ? 9.300 -0.401 12.525 1.00 97.62 94 TYR A C 1
ATOM 763 O O . TYR A 1 94 ? 9.823 0.557 11.952 1.00 97.62 94 TYR A O 1
ATOM 771 N N . SER A 1 95 ? 9.863 -1.610 12.549 1.00 98.06 95 SER A N 1
ATOM 772 C CA . SER A 1 95 ? 11.136 -1.909 11.889 1.00 98.06 95 SER A CA 1
ATOM 773 C C . SER A 1 95 ? 11.020 -1.746 10.374 1.00 98.06 95 SER A C 1
ATOM 775 O O . SER A 1 95 ? 11.862 -1.111 9.741 1.00 98.06 95 SER A O 1
ATOM 777 N N . GLU A 1 96 ? 9.934 -2.247 9.794 1.00 97.50 96 GLU A N 1
ATOM 778 C CA . GLU A 1 96 ? 9.609 -2.123 8.378 1.00 97.50 96 GLU A CA 1
ATOM 779 C C . GLU A 1 96 ? 9.316 -0.672 7.994 1.00 97.50 96 GLU A C 1
ATOM 781 O O . GLU A 1 96 ? 9.817 -0.206 6.971 1.00 97.50 96 GLU A O 1
ATOM 786 N N . ALA A 1 97 ? 8.558 0.060 8.818 1.00 97.38 97 ALA A N 1
ATOM 787 C CA . ALA A 1 97 ? 8.298 1.483 8.601 1.00 97.38 97 ALA A CA 1
ATOM 788 C C . ALA A 1 97 ? 9.601 2.298 8.588 1.00 97.38 97 ALA A C 1
ATOM 790 O O . ALA A 1 97 ? 9.830 3.092 7.677 1.00 97.38 97 ALA A O 1
ATOM 791 N N . SER A 1 98 ? 10.481 2.074 9.567 1.00 97.75 98 SER A N 1
ATOM 792 C CA . SER A 1 98 ? 11.782 2.747 9.653 1.00 97.75 98 SER A CA 1
ATOM 793 C C . SER A 1 98 ? 12.657 2.453 8.433 1.00 97.75 98 SER A C 1
ATOM 795 O O . SER A 1 98 ? 13.246 3.370 7.848 1.00 97.75 98 SER A O 1
ATOM 797 N N . TRP A 1 99 ? 12.691 1.190 7.999 1.00 96.94 99 TRP A N 1
ATOM 798 C CA . TRP A 1 99 ? 13.416 0.788 6.799 1.00 96.94 99 TRP A CA 1
ATOM 799 C C . TRP A 1 99 ? 12.870 1.487 5.547 1.00 96.94 99 TRP A C 1
ATOM 801 O O . TRP A 1 99 ? 13.647 2.078 4.799 1.00 96.94 99 TRP A O 1
ATOM 811 N N . LEU A 1 100 ? 11.547 1.495 5.349 1.00 96.00 100 LEU A N 1
ATOM 812 C CA . LEU A 1 100 ? 10.899 2.154 4.209 1.00 96.00 100 LEU A CA 1
ATOM 813 C C . LEU A 1 100 ? 11.174 3.658 4.176 1.00 96.00 100 LEU A C 1
ATOM 815 O O . LEU A 1 100 ? 11.509 4.187 3.122 1.00 96.00 100 LEU A O 1
ATOM 819 N N . LEU A 1 101 ? 11.081 4.344 5.318 1.00 95.62 101 LEU A N 1
ATOM 820 C CA . LEU 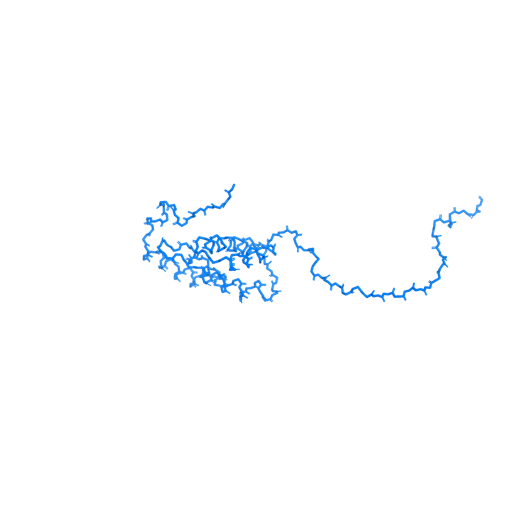A 1 101 ? 11.350 5.783 5.409 1.00 95.62 101 LEU A CA 1
ATOM 821 C C . LEU A 1 101 ? 12.816 6.114 5.128 1.00 95.62 101 LEU A C 1
ATOM 823 O O . LEU A 1 101 ? 13.105 7.104 4.461 1.00 95.62 101 LEU A O 1
ATOM 827 N N . THR A 1 102 ? 13.740 5.281 5.604 1.00 93.69 102 THR A N 1
ATOM 828 C CA . THR A 1 102 ? 15.169 5.430 5.296 1.00 93.69 102 THR A CA 1
ATOM 829 C C . THR A 1 102 ? 15.414 5.228 3.806 1.00 93.69 102 THR A C 1
ATOM 831 O O . THR A 1 102 ? 16.090 6.032 3.170 1.00 93.69 102 THR A O 1
ATOM 834 N N . HIS A 1 103 ? 14.803 4.196 3.227 1.00 89.94 103 HIS A N 1
ATOM 835 C CA . HIS A 1 103 ? 14.920 3.885 1.809 1.00 89.94 103 HIS A CA 1
ATOM 836 C C . HIS A 1 103 ? 14.227 4.929 0.916 1.00 89.94 103 HIS A C 1
ATOM 838 O O . HIS A 1 103 ? 14.662 5.162 -0.206 1.00 89.94 103 HIS A O 1
ATOM 844 N N . ALA A 1 104 ? 13.183 5.604 1.401 1.00 92.38 104 ALA A N 1
ATOM 845 C CA . ALA A 1 104 ? 12.467 6.641 0.662 1.00 92.38 104 ALA A CA 1
ATOM 846 C C . ALA A 1 104 ? 13.352 7.850 0.321 1.00 92.38 104 ALA A C 1
ATOM 848 O O . ALA A 1 104 ? 13.126 8.507 -0.698 1.00 92.38 104 ALA A O 1
ATOM 849 N N . LYS A 1 105 ? 14.364 8.134 1.152 1.00 90.00 105 LYS A N 1
ATOM 850 C CA . LYS A 1 105 ? 15.233 9.307 1.005 1.00 90.00 105 LYS A CA 1
ATOM 851 C C . LYS A 1 105 ? 15.971 9.347 -0.336 1.00 90.00 105 LYS A C 1
ATOM 853 O O . LYS A 1 105 ? 15.964 10.383 -0.993 1.00 90.00 105 LYS A O 1
ATOM 858 N N . GLN A 1 106 ? 16.401 8.186 -0.840 1.00 86.94 106 GLN A N 1
ATOM 859 C CA . GLN A 1 106 ? 17.058 8.060 -2.151 1.00 86.94 106 GLN A CA 1
ATOM 860 C C . GLN A 1 106 ? 16.184 8.552 -3.330 1.00 86.94 106 GLN A C 1
ATOM 862 O O . GLN A 1 106 ? 16.670 8.786 -4.438 1.00 86.94 106 GLN A O 1
ATOM 867 N N . PHE A 1 107 ? 14.865 8.670 -3.136 1.00 88.44 107 PHE A N 1
ATOM 868 C CA . PHE A 1 107 ? 13.931 9.131 -4.162 1.00 88.44 107 PHE A CA 1
ATOM 869 C C . PHE A 1 107 ? 13.627 10.632 -4.081 1.00 88.44 107 PHE A C 1
ATOM 871 O O . PHE A 1 107 ? 12.915 11.163 -4.937 1.00 88.44 107 PHE A O 1
ATOM 878 N N . ILE A 1 108 ? 14.153 11.336 -3.084 1.00 86.69 108 ILE A N 1
ATOM 879 C CA . ILE A 1 108 ? 14.012 12.782 -2.953 1.00 86.69 108 ILE A CA 1
ATOM 880 C C . ILE A 1 108 ? 15.175 13.421 -3.723 1.00 86.69 108 ILE A C 1
ATOM 882 O O . ILE A 1 108 ? 16.344 13.227 -3.398 1.00 86.69 108 ILE A O 1
ATOM 886 N N . ARG A 1 109 ? 14.863 14.165 -4.795 1.00 69.12 109 ARG A N 1
ATOM 887 C CA . ARG A 1 109 ? 15.871 14.913 -5.569 1.00 69.12 109 ARG A CA 1
ATOM 888 C C . ARG A 1 109 ? 16.673 15.817 -4.626 1.00 69.12 109 ARG A C 1
ATOM 890 O O . ARG A 1 109 ? 16.080 16.664 -3.965 1.00 69.12 109 ARG A O 1
ATOM 897 N N . GLY A 1 110 ? 17.995 15.645 -4.609 1.00 58.38 110 GLY A N 1
ATOM 898 C CA . GLY A 1 110 ? 18.918 16.394 -3.747 1.00 58.38 110 GLY A CA 1
ATOM 899 C C . GLY A 1 110 ? 19.865 15.518 -2.921 1.00 58.38 110 GLY A C 1
ATOM 900 O O . GLY A 1 110 ? 20.882 16.023 -2.465 1.00 58.38 110 GLY A O 1
ATOM 901 N N . GLU A 1 111 ? 19.600 14.213 -2.794 1.00 47.84 111 GLU A N 1
ATOM 902 C CA . GLU A 1 111 ? 20.522 13.246 -2.168 1.00 47.84 111 GLU A CA 1
ATOM 903 C C . GLU A 1 111 ? 21.496 12.582 -3.166 1.00 47.84 111 GLU A C 1
ATOM 905 O O . GLU A 1 111 ? 21.999 11.489 -2.931 1.00 47.84 111 GLU A O 1
ATOM 910 N N . GLU A 1 112 ? 21.864 13.255 -4.261 1.00 47.44 112 GLU A N 1
ATOM 911 C CA . GLU A 1 112 ? 23.101 12.913 -4.996 1.00 47.44 112 GLU A CA 1
ATOM 912 C C . GLU A 1 112 ? 24.354 13.416 -4.242 1.00 47.44 112 GLU A C 1
ATOM 914 O O . GLU A 1 112 ? 25.335 13.849 -4.841 1.00 47.44 112 GLU A O 1
ATOM 919 N N . LEU A 1 113 ? 24.332 13.396 -2.907 1.00 43.25 113 LEU A N 1
ATOM 920 C CA . LEU A 1 113 ? 25.405 13.899 -2.063 1.00 43.25 113 LEU A CA 1
ATOM 921 C C . LEU A 1 113 ? 25.893 12.791 -1.117 1.00 43.25 113 LEU A C 1
ATOM 923 O O . LEU A 1 113 ? 25.252 12.456 -0.130 1.00 43.25 113 LEU A O 1
ATOM 927 N N . ILE A 1 114 ? 27.107 12.309 -1.411 1.00 45.53 114 ILE A N 1
ATOM 928 C CA . ILE A 1 114 ? 28.085 11.836 -0.417 1.00 45.53 114 ILE A CA 1
ATOM 929 C C . ILE A 1 114 ? 27.807 10.441 0.191 1.00 45.53 114 ILE A C 1
ATOM 931 O O . ILE A 1 114 ? 27.872 10.245 1.398 1.00 45.53 114 ILE A O 1
ATOM 935 N N . SER A 1 115 ? 27.561 9.421 -0.636 1.00 40.97 115 SER A N 1
ATOM 936 C CA . SER A 1 115 ? 27.872 8.020 -0.250 1.00 40.97 115 SER A CA 1
ATOM 937 C C . SER A 1 115 ? 29.043 7.421 -1.026 1.00 40.97 115 SER A C 1
ATOM 939 O O . SER A 1 115 ? 29.378 6.256 -0.845 1.00 40.97 115 SER A O 1
ATOM 941 N N . SER A 1 116 ? 29.737 8.228 -1.831 1.00 43.19 116 SER A N 1
ATOM 942 C CA . SER A 1 116 ? 31.119 7.907 -2.164 1.00 43.19 116 SER A CA 1
ATOM 943 C C . SER A 1 116 ? 31.971 8.279 -0.954 1.00 43.19 116 SER A C 1
ATOM 945 O O . SER A 1 116 ? 32.577 9.349 -0.925 1.00 43.19 116 SER A O 1
ATOM 947 N N . GLU A 1 117 ? 32.005 7.408 0.053 1.00 38.78 117 GLU A N 1
ATOM 948 C CA . GLU A 1 117 ? 33.176 7.277 0.917 1.00 38.78 117 GLU A CA 1
ATOM 949 C C . GLU A 1 117 ? 34.358 6.949 -0.007 1.00 38.78 117 GLU A C 1
ATOM 951 O O . GLU A 1 117 ? 34.710 5.792 -0.218 1.00 38.78 117 GLU A O 1
ATOM 956 N N . GLN A 1 118 ? 34.943 7.966 -0.648 1.00 35.09 118 GLN A N 1
ATOM 957 C CA . GLN A 1 118 ? 36.301 7.824 -1.139 1.00 35.09 118 GLN A CA 1
ATOM 958 C C . GLN A 1 118 ? 37.143 7.604 0.116 1.00 35.09 118 GLN A C 1
ATOM 960 O O . GLN A 1 118 ? 37.114 8.459 1.011 1.00 35.09 118 GLN A O 1
ATOM 965 N N . PRO A 1 119 ? 37.861 6.472 0.229 1.00 43.34 119 PRO A N 1
ATOM 966 C CA . PRO A 1 119 ? 38.854 6.329 1.268 1.00 43.34 119 PRO A CA 1
ATOM 967 C C . PRO A 1 119 ? 39.781 7.523 1.112 1.00 43.34 119 PRO A C 1
ATOM 969 O O . PRO A 1 119 ? 40.311 7.760 0.028 1.00 43.34 119 PRO A O 1
ATOM 972 N N . SER A 1 120 ? 39.897 8.306 2.178 1.00 40.78 120 SER A N 1
ATOM 973 C CA . SER A 1 120 ? 40.891 9.356 2.306 1.00 40.78 120 SER A CA 1
ATOM 974 C C . SER A 1 120 ? 42.256 8.693 2.129 1.00 40.78 120 SER A C 1
ATOM 976 O O . SER A 1 120 ? 42.842 8.157 3.072 1.00 40.78 120 SER A O 1
ATOM 978 N N . GLU A 1 121 ? 42.714 8.622 0.880 1.00 43.06 121 GLU A N 1
ATOM 979 C CA . GLU A 1 121 ? 44.077 8.276 0.546 1.00 43.06 121 GLU A CA 1
ATOM 980 C C . GLU A 1 121 ? 44.920 9.347 1.215 1.00 43.06 121 GLU A C 1
ATOM 982 O O . GLU A 1 121 ? 44.963 10.505 0.797 1.00 43.06 121 GLU A O 1
ATOM 987 N N . ARG A 1 122 ? 45.537 8.946 2.329 1.00 43.41 122 ARG A N 1
ATOM 988 C CA . ARG A 1 122 ? 46.666 9.615 2.960 1.00 43.41 122 ARG A CA 1
ATOM 989 C C . ARG A 1 122 ? 47.743 9.830 1.898 1.00 43.41 122 ARG A C 1
ATOM 991 O O . ARG A 1 122 ? 48.690 9.055 1.793 1.00 43.41 122 ARG A O 1
ATOM 998 N N . SER A 1 123 ? 47.601 10.884 1.108 1.00 39.12 123 SER A N 1
ATOM 999 C CA . SER A 1 123 ? 48.661 11.388 0.256 1.00 39.12 123 SER A CA 1
ATOM 1000 C C . SER A 1 123 ? 49.615 12.150 1.164 1.00 39.12 123 SER A C 1
ATOM 1002 O O . SER A 1 123 ? 49.481 13.347 1.416 1.00 39.12 123 SER A O 1
ATOM 1004 N N . ASN A 1 124 ? 50.549 11.396 1.739 1.00 39.78 124 ASN A N 1
ATOM 1005 C CA . ASN A 1 124 ? 51.753 11.922 2.356 1.00 39.78 124 ASN A CA 1
ATOM 1006 C C . ASN A 1 124 ? 52.585 12.607 1.261 1.00 39.78 124 ASN A C 1
ATOM 1008 O O . ASN A 1 124 ? 53.484 11.996 0.693 1.00 39.78 124 ASN A O 1
ATOM 1012 N N . GLN A 1 125 ? 52.291 13.867 0.953 1.00 42.28 125 GLN A N 1
ATOM 1013 C CA . GLN A 1 125 ? 53.175 14.725 0.163 1.00 42.28 125 GLN A CA 1
ATOM 1014 C C . GLN A 1 125 ? 53.794 15.779 1.078 1.00 42.28 125 GLN A C 1
ATOM 1016 O O . GLN A 1 125 ? 53.481 16.963 1.056 1.00 42.28 125 GLN A O 1
ATOM 1021 N N . LEU A 1 126 ? 54.710 15.298 1.917 1.00 39.09 126 LEU A N 1
ATOM 1022 C CA . LEU A 1 126 ? 55.818 16.092 2.431 1.00 39.09 126 LEU A CA 1
ATOM 1023 C C . LEU A 1 126 ? 56.791 16.328 1.274 1.00 39.09 126 LEU A C 1
ATOM 1025 O O . LEU A 1 126 ? 57.725 15.546 1.122 1.00 39.09 126 LEU A O 1
ATOM 1029 N N . THR A 1 127 ? 56.608 17.355 0.440 1.00 39.50 127 THR A N 1
ATOM 1030 C CA . THR A 1 127 ? 57.741 17.900 -0.333 1.00 39.50 127 THR A CA 1
ATOM 1031 C C . THR A 1 127 ? 57.488 19.332 -0.813 1.00 39.50 127 THR A C 1
ATOM 1033 O O . THR A 1 127 ? 56.744 19.578 -1.752 1.00 39.50 127 THR A O 1
ATOM 1036 N N . THR A 1 128 ? 58.204 20.246 -0.154 1.00 40.91 128 THR A N 1
ATOM 1037 C CA . THR A 1 128 ? 58.851 21.431 -0.738 1.00 40.91 128 THR A CA 1
ATOM 1038 C C . THR A 1 128 ? 57.983 22.642 -1.086 1.00 40.91 128 THR A C 1
ATOM 1040 O O . THR A 1 128 ? 57.510 22.832 -2.198 1.00 40.91 128 THR A O 1
ATOM 1043 N N . LEU A 1 129 ? 57.884 23.510 -0.073 1.00 38.31 129 LEU A N 1
ATOM 1044 C CA . LEU A 1 129 ? 58.056 24.966 -0.135 1.00 38.31 129 LEU A CA 1
ATOM 1045 C C . LEU A 1 129 ? 58.348 25.554 -1.529 1.00 38.31 129 LEU A C 1
ATOM 1047 O O . LEU A 1 129 ? 59.413 25.318 -2.095 1.00 38.31 129 LEU A O 1
ATOM 1051 N N . GLY A 1 130 ? 57.480 26.469 -1.961 1.00 40.03 130 GLY A N 1
ATOM 1052 C CA . GLY A 1 130 ? 57.883 27.586 -2.812 1.00 40.03 130 GLY A CA 1
ATOM 1053 C C . GLY A 1 130 ? 57.446 27.495 -4.267 1.00 40.03 130 GLY A C 1
ATOM 1054 O O . GLY A 1 130 ? 58.268 27.278 -5.147 1.00 40.03 130 GLY A O 1
ATOM 1055 N N . TYR A 1 131 ? 56.176 27.794 -4.532 1.00 42.31 131 TYR A N 1
ATOM 1056 C CA . TYR A 1 131 ? 55.831 28.577 -5.717 1.00 42.31 131 TYR A CA 1
ATOM 1057 C C . TYR A 1 131 ? 54.514 29.309 -5.454 1.00 42.31 131 TYR A C 1
ATOM 1059 O O . TYR A 1 131 ? 53.439 28.726 -5.550 1.00 42.31 131 TYR A O 1
ATOM 1067 N N . ASP A 1 132 ? 54.619 30.568 -5.031 1.00 42.62 132 ASP A N 1
ATOM 1068 C CA . ASP A 1 132 ? 53.488 31.478 -4.857 1.00 42.62 132 ASP A CA 1
ATOM 1069 C C . ASP A 1 132 ? 53.251 32.200 -6.200 1.00 42.62 132 ASP A C 1
ATOM 1071 O O . ASP A 1 132 ? 54.090 33.012 -6.606 1.00 42.62 132 ASP A O 1
ATOM 1075 N N . PRO A 1 133 ? 52.173 31.894 -6.951 1.00 53.22 133 PRO A N 1
ATOM 1076 C CA . PRO A 1 133 ? 51.966 32.443 -8.291 1.00 53.22 133 PRO A CA 1
ATOM 1077 C C . PRO A 1 133 ? 51.556 33.922 -8.303 1.00 53.22 133 PRO A C 1
ATOM 1079 O O . PRO A 1 133 ? 51.373 34.485 -9.381 1.00 53.22 133 PRO A O 1
ATOM 1082 N N . LEU A 1 134 ? 51.392 34.572 -7.145 1.00 51.09 134 LEU A N 1
ATOM 1083 C CA . LEU A 1 134 ? 50.868 35.941 -7.076 1.00 51.09 134 LEU A CA 1
ATOM 1084 C C . LEU A 1 134 ? 51.930 37.051 -7.123 1.00 51.09 134 LEU A C 1
ATOM 1086 O O . LEU A 1 134 ? 51.562 38.222 -7.149 1.00 51.09 134 LEU A O 1
ATOM 1090 N N . LEU A 1 135 ? 53.225 36.726 -7.215 1.00 50.56 135 LEU A N 1
ATOM 1091 C CA . LEU A 1 135 ? 54.297 37.737 -7.292 1.00 50.56 135 LEU A CA 1
ATOM 1092 C C . LEU A 1 135 ? 55.077 37.779 -8.617 1.00 50.56 135 LEU A C 1
ATOM 1094 O O . LEU A 1 135 ? 56.008 38.568 -8.752 1.00 50.56 135 LEU A O 1
ATOM 1098 N N . ALA A 1 136 ? 54.662 37.034 -9.644 1.00 46.88 136 ALA A N 1
ATOM 1099 C CA . ALA A 1 136 ? 55.302 37.093 -10.967 1.00 46.88 136 ALA A CA 1
ATOM 1100 C C . ALA A 1 136 ? 54.928 38.343 -11.804 1.00 46.88 136 ALA A C 1
ATOM 1102 O O . ALA A 1 136 ? 55.368 38.480 -12.941 1.00 46.88 136 ALA A O 1
ATOM 1103 N N . GLY A 1 137 ? 54.115 39.258 -11.263 1.00 43.12 137 GLY A N 1
ATOM 1104 C CA . GLY A 1 137 ? 53.583 40.427 -11.975 1.00 43.12 137 GLY A CA 1
ATOM 1105 C C . GLY A 1 137 ? 54.409 41.713 -11.879 1.00 43.12 137 GLY A C 1
ATOM 1106 O O . GLY A 1 137 ? 53.893 42.778 -12.206 1.00 43.12 137 GLY A O 1
ATOM 1107 N N . MET A 1 138 ? 55.656 41.661 -11.407 1.00 38.53 138 MET A N 1
ATOM 1108 C CA . MET A 1 138 ? 56.494 42.854 -11.270 1.00 38.53 138 MET A CA 1
ATOM 1109 C C . MET A 1 138 ? 57.890 42.591 -11.814 1.00 38.53 138 MET A C 1
ATOM 1111 O O . MET A 1 138 ? 58.727 42.090 -11.074 1.00 38.53 138 MET A O 1
ATOM 1115 N N . CYS A 1 139 ? 58.140 42.937 -13.081 1.00 39.28 139 CYS A N 1
ATOM 1116 C CA . CYS A 1 139 ? 59.419 43.504 -13.524 1.00 39.28 139 CYS A CA 1
ATOM 1117 C C . CYS A 1 139 ? 59.429 43.852 -15.029 1.00 39.28 139 CYS A C 1
ATOM 1119 O O . CYS A 1 139 ? 59.243 42.989 -15.879 1.00 39.28 139 CYS A O 1
ATOM 1121 N N . VAL A 1 140 ? 59.791 45.117 -15.278 1.00 37.62 140 VAL A N 1
ATOM 1122 C CA . VAL A 1 140 ? 60.440 45.721 -16.461 1.00 37.62 140 VAL A CA 1
ATOM 1123 C C . VAL A 1 140 ? 59.615 45.921 -17.743 1.00 37.62 140 VAL A C 1
ATOM 1125 O O . VAL A 1 140 ? 59.523 45.030 -18.581 1.00 37.62 140 VAL A O 1
ATOM 1128 N N . GLN A 1 141 ? 59.168 47.165 -17.964 1.00 41.84 141 GLN A N 1
ATOM 1129 C CA . GLN A 1 141 ? 59.792 48.050 -18.961 1.00 41.84 141 GLN A CA 1
ATOM 1130 C C . GLN A 1 141 ? 59.565 49.525 -18.624 1.00 41.84 141 GLN A C 1
ATOM 1132 O O . GLN A 1 141 ? 58.463 49.848 -18.128 1.00 41.84 141 GLN A O 1
#

pLDDT: mean 75.73, std 21.05, range [34.91, 98.06]

Radius of gyration: 25.37 Å; chains: 1; bounding box: 78×57×33 Å